Protein AF-A0A3D0DX49-F1 (afdb_monomer_lite)

Structure (mmCIF, N/CA/C/O backbone):
data_AF-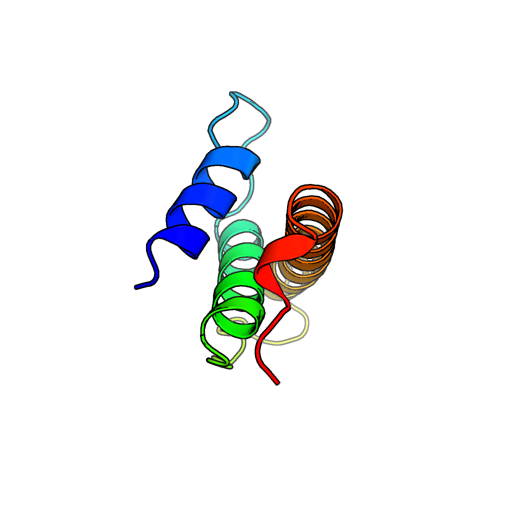A0A3D0DX49-F1
#
_entry.id   AF-A0A3D0DX49-F1
#
loop_
_atom_site.group_PDB
_atom_site.id
_atom_site.type_symbol
_atom_site.label_atom_id
_atom_site.label_alt_id
_atom_site.label_comp_id
_atom_site.label_asym_id
_atom_site.label_entity_id
_atom_site.label_seq_id
_atom_site.pdbx_PDB_ins_code
_atom_site.Cartn_x
_atom_site.Cartn_y
_atom_site.Cartn_z
_atom_site.occupancy
_atom_site.B_iso_or_equiv
_atom_site.auth_seq_id
_atom_site.auth_comp_id
_atom_site.auth_asym_id
_atom_site.auth_atom_id
_atom_site.pdbx_PDB_model_num
ATOM 1 N N . MET A 1 1 ? 6.633 -13.612 0.215 1.00 62.88 1 MET A N 1
ATOM 2 C CA . MET A 1 1 ? 6.941 -12.203 0.527 1.00 62.88 1 MET A CA 1
ATOM 3 C C . MET A 1 1 ? 7.823 -11.711 -0.603 1.00 62.88 1 MET A C 1
ATOM 5 O O . MET A 1 1 ? 8.848 -12.342 -0.836 1.00 62.88 1 MET A O 1
ATOM 9 N N . SER A 1 2 ? 7.362 -10.736 -1.385 1.00 81.75 2 SER A N 1
ATOM 10 C CA . SER A 1 2 ? 8.064 -10.287 -2.593 1.00 81.75 2 SER A CA 1
ATOM 11 C C . SER A 1 2 ? 9.166 -9.285 -2.253 1.00 81.75 2 SER A C 1
ATOM 13 O O . SER A 1 2 ? 8.919 -8.307 -1.547 1.00 81.75 2 SER A O 1
ATOM 15 N N . ILE A 1 3 ? 10.374 -9.524 -2.775 1.00 90.38 3 ILE A N 1
ATOM 16 C CA . ILE A 1 3 ? 11.554 -8.669 -2.559 1.00 90.38 3 ILE A CA 1
ATOM 17 C C . ILE A 1 3 ? 11.278 -7.241 -3.047 1.00 90.38 3 ILE A C 1
ATOM 19 O O . ILE A 1 3 ? 11.604 -6.280 -2.358 1.00 90.38 3 ILE A O 1
ATOM 23 N N . LEU A 1 4 ? 10.596 -7.099 -4.188 1.00 91.00 4 LEU A N 1
ATOM 24 C CA . LEU A 1 4 ? 10.254 -5.792 -4.746 1.00 91.00 4 LEU A CA 1
ATOM 25 C C . LEU A 1 4 ? 9.300 -5.008 -3.833 1.00 91.00 4 LEU A C 1
ATOM 27 O O . LEU A 1 4 ? 9.454 -3.801 -3.664 1.00 91.00 4 LEU A O 1
ATOM 31 N N . VAL A 1 5 ? 8.326 -5.680 -3.212 1.00 90.94 5 VAL A N 1
ATOM 32 C CA . VAL A 1 5 ? 7.411 -5.022 -2.266 1.00 90.94 5 VAL A CA 1
ATOM 33 C C . VAL A 1 5 ? 8.182 -4.486 -1.063 1.00 90.94 5 VAL A C 1
ATOM 35 O O . VAL A 1 5 ? 7.951 -3.352 -0.646 1.00 90.94 5 VAL A O 1
ATOM 38 N N . ASP A 1 6 ? 9.128 -5.262 -0.533 1.00 91.31 6 ASP A N 1
ATOM 39 C CA . ASP A 1 6 ? 9.960 -4.838 0.594 1.00 91.31 6 ASP A CA 1
ATOM 40 C C . ASP A 1 6 ? 10.865 -3.647 0.223 1.00 91.31 6 ASP A C 1
ATOM 42 O O . ASP A 1 6 ? 11.014 -2.714 1.014 1.00 91.31 6 ASP A O 1
ATOM 46 N N . GLU A 1 7 ? 11.410 -3.621 -0.996 1.00 91.88 7 GLU A N 1
ATOM 47 C CA . GLU A 1 7 ? 12.200 -2.494 -1.507 1.00 91.88 7 GLU A CA 1
ATOM 48 C C . GLU A 1 7 ? 11.374 -1.216 -1.671 1.00 91.88 7 GLU A C 1
ATOM 50 O O . GLU A 1 7 ? 11.819 -0.142 -1.257 1.00 91.88 7 GLU A O 1
ATOM 55 N N . LEU A 1 8 ? 10.162 -1.318 -2.223 1.00 91.38 8 LEU A N 1
ATOM 56 C CA . LEU A 1 8 ? 9.251 -0.181 -2.374 1.00 91.38 8 LEU A CA 1
ATOM 57 C C . LEU A 1 8 ? 8.792 0.356 -1.013 1.00 91.38 8 LEU A C 1
ATOM 59 O O . LEU A 1 8 ? 8.777 1.570 -0.802 1.00 91.38 8 LEU A O 1
ATOM 63 N N . MET A 1 9 ? 8.488 -0.534 -0.063 1.00 91.38 9 MET A N 1
ATOM 64 C CA . MET A 1 9 ? 8.153 -0.161 1.314 1.00 91.38 9 MET A CA 1
ATOM 65 C C . MET A 1 9 ? 9.323 0.541 2.009 1.00 91.38 9 MET A C 1
ATOM 67 O O . MET A 1 9 ? 9.124 1.582 2.638 1.00 91.38 9 MET A O 1
ATOM 71 N N . ARG A 1 10 ? 10.550 0.024 1.867 1.00 89.88 10 ARG A N 1
ATOM 72 C CA . ARG A 1 10 ? 11.748 0.680 2.406 1.00 89.88 10 ARG A CA 1
ATOM 73 C C . ARG A 1 10 ? 11.946 2.047 1.754 1.00 89.88 10 ARG A C 1
ATOM 75 O O . ARG A 1 10 ? 12.059 3.042 2.454 1.00 89.88 10 ARG A O 1
ATOM 82 N N . GLY A 1 11 ? 11.886 2.145 0.428 1.00 87.56 11 GLY A N 1
ATOM 83 C CA . GLY A 1 11 ? 12.015 3.425 -0.277 1.00 87.56 11 GLY A CA 1
ATOM 84 C C . GLY A 1 11 ? 11.010 4.492 0.183 1.00 87.56 11 GLY A C 1
ATOM 85 O O . GLY A 1 11 ? 11.366 5.669 0.268 1.00 87.56 11 GLY A O 1
ATOM 86 N N . ALA A 1 12 ? 9.785 4.082 0.523 1.00 85.69 12 ALA A N 1
ATOM 87 C CA . ALA A 1 12 ? 8.727 4.974 0.991 1.00 85.69 12 ALA A CA 1
ATOM 88 C C . ALA A 1 12 ? 8.875 5.404 2.464 1.00 85.69 12 ALA A C 1
ATOM 90 O O . ALA A 1 12 ? 8.563 6.550 2.794 1.00 85.69 12 ALA A O 1
ATOM 91 N N . PHE A 1 13 ? 9.354 4.516 3.347 1.00 83.44 13 PHE A N 1
ATOM 92 C CA . PHE A 1 13 ? 9.298 4.721 4.806 1.00 83.44 13 PHE A CA 1
ATOM 93 C C . PHE A 1 13 ? 10.651 4.768 5.529 1.00 83.44 13 PHE A C 1
ATOM 95 O O . PHE A 1 13 ? 10.684 5.095 6.709 1.00 83.44 13 PHE A O 1
ATOM 102 N N . ASP A 1 14 ? 11.772 4.528 4.851 1.00 77.19 14 ASP A N 1
ATOM 103 C CA . ASP A 1 14 ? 13.125 4.521 5.445 1.00 77.19 14 ASP A CA 1
ATOM 104 C C . ASP A 1 14 ? 13.698 5.934 5.688 1.00 77.19 14 ASP A C 1
ATOM 106 O O . ASP A 1 14 ? 14.845 6.111 6.091 1.00 77.19 14 ASP A O 1
ATOM 110 N N . ARG A 1 15 ? 12.902 6.989 5.456 1.00 69.12 15 ARG A N 1
ATOM 111 C CA . ARG A 1 15 ? 13.280 8.368 5.798 1.00 69.12 15 ARG A CA 1
ATOM 112 C C . ARG A 1 15 ? 12.717 8.740 7.170 1.00 69.12 15 ARG A C 1
ATOM 114 O O . ARG A 1 15 ? 11.530 8.515 7.396 1.00 69.12 15 ARG A O 1
ATOM 121 N N . PRO A 1 16 ? 13.495 9.404 8.047 1.00 57.91 16 PRO A N 1
ATOM 122 C CA . PRO A 1 16 ? 13.003 9.886 9.332 1.00 57.91 16 PRO A CA 1
ATOM 123 C C . PRO A 1 16 ? 11.989 11.015 9.103 1.00 57.91 16 PRO A C 1
ATOM 125 O O . PRO A 1 16 ? 12.325 12.196 9.021 1.00 57.91 16 PRO A O 1
ATOM 128 N N . ARG A 1 17 ? 10.722 10.646 8.940 1.00 59.81 17 ARG A N 1
ATOM 129 C CA . ARG A 1 17 ? 9.560 11.534 8.970 1.00 59.81 17 ARG A CA 1
ATOM 130 C C . ARG A 1 17 ? 8.510 10.953 9.909 1.00 59.81 17 ARG A C 1
ATOM 132 O O . ARG A 1 17 ? 8.603 9.798 10.309 1.00 59.81 17 ARG A O 1
ATOM 139 N N . THR A 1 18 ? 7.558 11.814 10.271 1.00 57.03 18 THR A N 1
ATOM 140 C CA . THR A 1 18 ? 6.408 11.593 11.157 1.00 57.03 18 THR A CA 1
ATOM 141 C C . THR A 1 18 ? 5.970 10.127 11.214 1.00 57.03 18 THR A C 1
ATOM 143 O O . THR A 1 18 ? 5.708 9.564 10.146 1.00 57.03 18 THR A O 1
ATOM 146 N N . PRO A 1 19 ? 5.845 9.525 12.416 1.00 63.38 19 PRO A N 1
ATOM 147 C CA . PRO A 1 19 ? 5.406 8.142 12.562 1.00 63.38 19 PRO A CA 1
ATOM 148 C C . PRO A 1 19 ? 4.124 7.911 11.759 1.00 63.38 19 PRO A C 1
ATOM 150 O O . PRO A 1 19 ? 3.092 8.531 12.025 1.00 63.38 19 PRO A O 1
ATOM 153 N N . ARG A 1 20 ? 4.193 7.061 10.732 1.00 76.06 20 ARG A N 1
ATOM 154 C CA . ARG A 1 20 ? 2.998 6.592 10.028 1.00 76.06 20 ARG A CA 1
ATOM 155 C C . ARG A 1 20 ? 2.395 5.467 10.857 1.00 76.06 20 ARG A C 1
ATOM 157 O O . ARG A 1 20 ? 3.125 4.650 11.408 1.00 76.06 20 ARG A O 1
ATOM 164 N N . SER A 1 21 ? 1.071 5.444 10.974 1.00 88.56 21 SER A N 1
ATOM 165 C CA . SER A 1 21 ? 0.394 4.374 11.703 1.00 88.56 21 SER A CA 1
ATOM 166 C C . SER A 1 21 ? 0.607 3.029 11.007 1.00 88.56 21 SER A C 1
ATOM 168 O O . SER A 1 21 ? 0.681 2.951 9.777 1.00 88.56 21 SER A O 1
ATOM 170 N N . ASP A 1 22 ? 0.631 1.952 11.787 1.00 89.88 22 ASP A N 1
ATOM 171 C CA . ASP A 1 22 ? 0.726 0.588 11.259 1.00 89.88 22 ASP A CA 1
ATOM 172 C C . ASP A 1 22 ? -0.381 0.282 10.246 1.00 89.88 22 ASP A C 1
ATOM 174 O O . ASP A 1 22 ? -0.147 -0.382 9.238 1.00 89.88 22 ASP A O 1
ATOM 178 N N . ALA A 1 23 ? -1.591 0.800 10.473 1.00 93.12 23 ALA A N 1
ATOM 179 C CA . ALA A 1 23 ? -2.716 0.618 9.563 1.00 93.12 23 ALA A CA 1
ATOM 180 C C . ALA A 1 23 ? -2.458 1.224 8.176 1.00 93.12 23 ALA A C 1
ATOM 182 O O . ALA A 1 23 ? -2.737 0.575 7.166 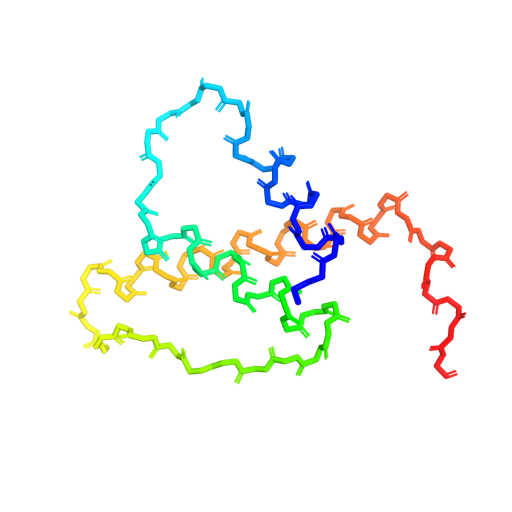1.00 93.12 23 ALA A O 1
ATOM 183 N N . TYR A 1 24 ? -1.852 2.411 8.129 1.00 93.44 24 TYR A N 1
ATOM 184 C CA . TYR A 1 24 ? -1.461 3.060 6.883 1.00 93.44 24 TYR A CA 1
ATOM 185 C C . TYR A 1 24 ? -0.387 2.255 6.144 1.00 93.44 24 TYR A C 1
ATOM 187 O O . TYR A 1 24 ? -0.570 1.909 4.978 1.00 93.44 24 TYR A O 1
ATOM 195 N N . MET A 1 25 ? 0.688 1.855 6.832 1.00 91.94 25 MET A N 1
ATOM 196 C CA . MET A 1 25 ? 1.754 1.046 6.220 1.00 91.94 25 MET A CA 1
ATOM 197 C C . MET A 1 25 ? 1.237 -0.307 5.708 1.00 91.94 25 MET A C 1
ATOM 199 O O . MET A 1 25 ? 1.643 -0.768 4.640 1.00 91.94 25 MET A O 1
ATOM 203 N N . ARG A 1 26 ? 0.288 -0.929 6.420 1.00 93.06 26 ARG A N 1
ATOM 204 C CA . ARG A 1 26 ? -0.387 -2.155 5.965 1.00 93.06 26 ARG A CA 1
ATOM 205 C C . ARG A 1 26 ? -1.210 -1.930 4.700 1.00 93.06 26 ARG A C 1
ATOM 207 O O . ARG A 1 26 ? -1.227 -2.815 3.853 1.00 93.06 26 ARG A O 1
ATOM 214 N N . GLY A 1 27 ? -1.862 -0.776 4.556 1.00 93.81 27 GLY A N 1
ATOM 215 C CA . GLY A 1 27 ? -2.589 -0.397 3.340 1.00 93.81 27 GLY A CA 1
ATOM 216 C C . GLY A 1 27 ? -1.677 -0.257 2.126 1.00 93.81 27 GLY A C 1
ATOM 217 O O . GLY A 1 27 ? -1.984 -0.782 1.055 1.00 93.81 27 GLY A O 1
ATOM 218 N N . VAL A 1 28 ? -0.521 0.380 2.320 1.00 94.88 28 VAL A N 1
ATOM 219 C CA . VAL A 1 28 ? 0.502 0.554 1.278 1.00 94.88 28 VAL A CA 1
ATOM 220 C C . VAL A 1 28 ? 1.008 -0.809 0.823 1.00 94.88 28 VAL A C 1
ATOM 222 O O . VAL A 1 28 ? 0.923 -1.143 -0.359 1.00 94.88 28 VAL A O 1
ATOM 225 N N . ARG A 1 29 ? 1.450 -1.637 1.780 1.00 93.75 29 A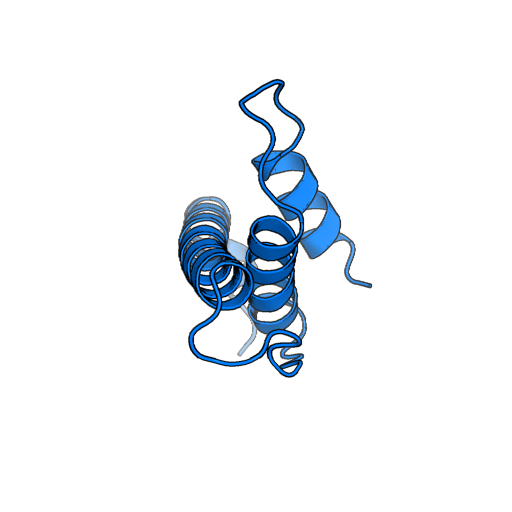RG A N 1
ATOM 226 C CA . ARG A 1 29 ? 1.952 -2.985 1.503 1.00 93.75 29 ARG A CA 1
ATOM 227 C C . ARG A 1 29 ? 0.912 -3.844 0.793 1.00 93.75 29 ARG A C 1
ATOM 229 O O . ARG A 1 29 ? 1.236 -4.474 -0.205 1.00 93.75 29 ARG A O 1
ATOM 236 N N . TRP A 1 30 ? -0.332 -3.823 1.272 1.00 94.38 30 TRP A N 1
ATOM 237 C CA . TRP A 1 30 ? -1.438 -4.569 0.677 1.00 94.38 30 TRP A CA 1
ATOM 238 C C . TRP A 1 30 ? -1.594 -4.271 -0.813 1.00 94.38 30 TRP A C 1
ATOM 240 O O . TRP A 1 30 ? -1.783 -5.184 -1.615 1.00 94.38 30 TRP A O 1
ATOM 250 N N . LEU A 1 31 ? -1.514 -2.993 -1.195 1.00 94.56 31 LEU A N 1
ATOM 251 C CA . LEU A 1 31 ? -1.662 -2.624 -2.594 1.00 94.56 31 LEU A CA 1
ATOM 252 C C . LEU A 1 31 ? -0.441 -3.037 -3.419 1.00 94.56 31 LEU A C 1
ATOM 254 O O . LEU A 1 31 ? -0.608 -3.484 -4.550 1.00 94.56 31 LEU A O 1
ATOM 258 N N . LEU A 1 32 ? 0.764 -2.900 -2.871 1.00 93.00 32 LEU A N 1
ATOM 259 C CA . LEU A 1 32 ? 1.984 -3.320 -3.555 1.00 93.00 32 LEU A CA 1
ATOM 260 C C . LEU A 1 32 ? 2.010 -4.839 -3.773 1.00 93.00 32 LEU A C 1
ATOM 262 O O . LEU A 1 32 ? 2.262 -5.267 -4.894 1.00 93.00 32 LEU A O 1
ATOM 266 N N . ASP A 1 33 ? 1.641 -5.641 -2.769 1.00 92.06 33 ASP A N 1
ATOM 267 C CA . ASP A 1 33 ? 1.470 -7.095 -2.912 1.00 92.06 33 ASP A CA 1
ATOM 268 C C . ASP A 1 33 ? 0.426 -7.425 -4.005 1.00 92.06 33 ASP A C 1
ATOM 270 O O . ASP A 1 33 ? 0.637 -8.317 -4.826 1.00 92.06 33 ASP A O 1
ATOM 274 N N . PHE A 1 34 ? -0.672 -6.661 -4.092 1.00 91.31 34 PHE A N 1
ATOM 275 C CA . PHE A 1 34 ? -1.668 -6.822 -5.160 1.00 91.31 34 PHE A CA 1
ATOM 276 C C . PHE A 1 34 ? -1.134 -6.468 -6.550 1.00 91.31 34 PHE A C 1
ATOM 278 O O . PHE A 1 34 ? -1.455 -7.149 -7.521 1.00 91.31 34 PHE A O 1
ATOM 285 N N . ARG A 1 35 ? -0.336 -5.406 -6.671 1.00 90.94 35 ARG A N 1
ATOM 286 C CA . ARG A 1 35 ? 0.215 -4.960 -7.957 1.00 90.94 35 ARG A CA 1
ATOM 287 C C . ARG A 1 35 ? 1.343 -5.856 -8.459 1.00 90.94 35 ARG A C 1
ATOM 289 O O . ARG A 1 35 ? 1.421 -6.069 -9.663 1.00 90.94 35 ARG A O 1
ATOM 296 N N . VAL A 1 36 ? 2.189 -6.345 -7.555 1.00 90.06 36 VAL A N 1
ATOM 297 C CA . VAL A 1 36 ? 3.376 -7.143 -7.888 1.00 90.06 36 VAL A CA 1
ATOM 298 C C . VAL A 1 36 ? 3.030 -8.623 -8.032 1.00 90.06 36 VAL A C 1
ATOM 300 O O . VAL A 1 36 ? 3.390 -9.230 -9.034 1.00 90.06 36 VAL A O 1
ATOM 303 N N . ASP A 1 37 ? 2.294 -9.191 -7.073 1.00 87.06 37 ASP A N 1
ATOM 304 C CA . ASP A 1 37 ? 2.054 -10.639 -7.003 1.00 87.06 37 ASP A CA 1
ATOM 305 C C . ASP A 1 37 ? 0.612 -11.028 -7.391 1.00 87.06 37 ASP A C 1
ATOM 307 O O . ASP A 1 37 ? 0.259 -12.208 -7.386 1.00 87.06 37 ASP A O 1
ATOM 311 N N . GLY A 1 38 ? -0.271 -10.058 -7.667 1.00 86.69 38 GLY A N 1
ATOM 312 C CA . GLY A 1 38 ? -1.704 -10.308 -7.890 1.00 86.69 38 GLY A CA 1
ATOM 313 C C . GLY A 1 38 ? -2.463 -10.742 -6.629 1.00 86.69 38 GLY A C 1
ATOM 314 O O . GLY A 1 38 ? -3.660 -11.040 -6.686 1.00 86.69 38 GLY A O 1
ATOM 315 N N . HIS A 1 39 ? -1.797 -10.776 -5.472 1.00 83.19 39 HIS A N 1
ATOM 316 C CA . HIS A 1 39 ? -2.395 -11.213 -4.220 1.00 83.19 39 HIS A CA 1
ATOM 317 C C . HIS A 1 39 ? -3.332 -10.132 -3.680 1.00 83.19 39 HIS A C 1
ATOM 319 O O . HIS A 1 39 ? -2.929 -8.999 -3.444 1.00 83.19 39 HIS A O 1
ATOM 325 N N . ARG A 1 40 ? -4.598 -10.482 -3.443 1.00 80.81 40 ARG A N 1
ATOM 326 C CA . ARG A 1 40 ? -5.609 -9.547 -2.937 1.00 80.81 40 ARG A CA 1
ATOM 327 C C . ARG A 1 40 ? -6.076 -9.936 -1.529 1.00 80.81 40 ARG A C 1
ATOM 329 O O . ARG A 1 40 ? -7.139 -10.547 -1.405 1.00 80.81 40 ARG A O 1
ATOM 336 N N . PRO 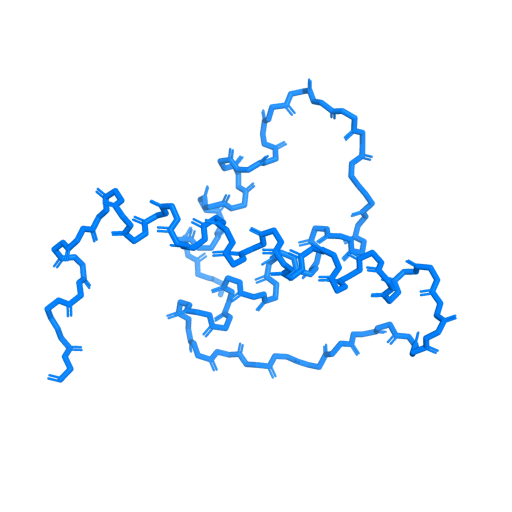A 1 41 ? -5.320 -9.600 -0.465 1.00 76.00 41 PRO A N 1
ATOM 337 C CA . PRO A 1 41 ? -5.753 -9.886 0.898 1.00 76.00 41 PRO A CA 1
ATOM 338 C C . PRO A 1 41 ? -7.074 -9.171 1.234 1.00 76.00 41 PRO A C 1
ATOM 340 O O . PRO A 1 41 ? -7.488 -8.234 0.552 1.00 76.00 41 PRO A O 1
ATOM 343 N N . LEU A 1 42 ? -7.736 -9.536 2.326 1.00 86.12 42 LEU A N 1
ATOM 344 C CA . LEU A 1 42 ? -8.856 -8.738 2.838 1.00 86.12 42 LEU A CA 1
ATOM 345 C C . LEU A 1 42 ? -8.343 -7.560 3.677 1.00 86.12 42 LEU A C 1
ATOM 347 O O . LEU A 1 42 ? -7.276 -7.645 4.288 1.00 86.12 42 LEU A O 1
ATOM 351 N N . CYS A 1 43 ? -9.108 -6.462 3.717 1.00 84.00 43 CYS A N 1
ATOM 352 C CA . CYS A 1 43 ? -8.860 -5.400 4.690 1.00 84.00 43 CYS A CA 1
ATOM 353 C C . CYS A 1 43 ? -9.069 -5.982 6.101 1.00 84.00 43 CYS A C 1
ATOM 355 O O . CYS A 1 43 ? -10.152 -6.496 6.380 1.00 84.00 43 CYS A O 1
ATOM 357 N N . PRO A 1 44 ? -8.062 -5.922 6.985 1.00 86.38 44 PRO A N 1
ATOM 358 C CA . PRO A 1 44 ? -8.129 -6.524 8.314 1.00 86.38 44 PRO A CA 1
ATOM 359 C C . PRO A 1 44 ? -8.849 -5.631 9.336 1.00 86.38 44 PRO A C 1
ATOM 361 O O . PRO A 1 44 ? -9.058 -6.050 10.471 1.00 86.38 44 PRO A O 1
ATOM 364 N N . PHE A 1 45 ? -9.179 -4.394 8.961 1.00 90.88 45 PHE A N 1
ATOM 365 C CA . PHE A 1 45 ? -9.794 -3.403 9.835 1.00 90.88 45 PHE A CA 1
ATOM 366 C C . PHE A 1 45 ? -11.301 -3.338 9.602 1.00 90.88 45 PHE A C 1
ATOM 368 O O . PHE A 1 45 ? -11.781 -3.464 8.473 1.00 90.88 45 PHE A O 1
ATOM 375 N N . LYS A 1 46 ? -12.056 -3.133 10.684 1.00 92.00 46 LYS A N 1
ATOM 376 C CA . LYS A 1 46 ? -13.510 -2.995 10.612 1.00 92.00 46 LYS A CA 1
ATOM 377 C C . LYS A 1 46 ? -13.863 -1.701 9.857 1.00 92.00 46 LYS A C 1
ATOM 379 O O . LYS A 1 46 ? -13.322 -0.655 10.199 1.00 92.00 46 LYS A O 1
ATOM 384 N N . PRO A 1 47 ? -14.784 -1.729 8.878 1.00 90.69 47 PRO A N 1
ATOM 385 C CA . PRO A 1 47 ? -15.228 -0.512 8.202 1.00 90.69 47 PRO A CA 1
ATOM 386 C C . PRO A 1 47 ? -15.761 0.541 9.183 1.00 90.69 47 PRO A C 1
ATOM 388 O O . PRO A 1 47 ? -16.477 0.202 10.128 1.00 90.69 47 PRO A O 1
ATOM 391 N N . GLY A 1 48 ? -15.427 1.810 8.935 1.00 91.19 48 GLY A N 1
ATOM 392 C CA . GLY A 1 48 ? -15.845 2.944 9.764 1.00 91.19 48 GLY A CA 1
ATOM 393 C C . GLY A 1 48 ? -14.990 3.184 11.013 1.00 91.19 48 GLY A C 1
ATOM 394 O O . GLY A 1 48 ? -15.419 3.933 11.887 1.00 91.19 48 GLY A O 1
ATOM 395 N N . THR A 1 49 ? -13.817 2.551 11.131 1.00 94.38 49 THR A N 1
ATOM 396 C CA . THR A 1 49 ? -12.827 2.890 12.167 1.00 94.38 49 THR A CA 1
ATOM 397 C C . THR A 1 49 ? -11.683 3.724 11.596 1.00 94.38 49 THR A C 1
ATOM 399 O O . THR A 1 49 ? -11.380 3.651 10.405 1.00 94.38 49 THR A O 1
ATOM 402 N N . ALA A 1 50 ? -10.996 4.468 12.467 1.00 93.25 50 ALA A N 1
ATOM 403 C CA . ALA A 1 50 ? -9.849 5.287 12.079 1.00 93.25 50 ALA A CA 1
ATOM 404 C C . ALA A 1 50 ? -8.716 4.455 11.448 1.00 93.25 50 ALA A C 1
ATOM 406 O O . ALA A 1 50 ? -8.014 4.926 10.555 1.00 93.25 50 ALA A O 1
ATOM 407 N N . GLU A 1 51 ? -8.536 3.202 11.871 1.00 94.12 51 GLU A N 1
ATOM 408 C CA . GLU A 1 51 ? -7.566 2.288 11.268 1.00 94.12 51 GLU A CA 1
ATOM 409 C C . GLU A 1 51 ? -7.976 1.863 9.858 1.00 94.12 51 GLU A C 1
ATOM 411 O O . GLU A 1 51 ? -7.114 1.737 8.991 1.00 94.12 51 GLU A O 1
ATOM 416 N N . ALA A 1 52 ? -9.273 1.663 9.602 1.00 92.94 52 ALA A N 1
ATOM 417 C CA . ALA A 1 52 ? -9.751 1.383 8.254 1.00 92.94 52 ALA A CA 1
ATOM 418 C C . ALA A 1 52 ? -9.520 2.586 7.333 1.00 92.94 52 ALA A C 1
ATOM 420 O O . ALA A 1 52 ? -8.991 2.407 6.237 1.00 92.94 52 ALA A O 1
ATOM 421 N N . ASP A 1 53 ? -9.817 3.800 7.796 1.00 93.69 53 ASP A N 1
ATOM 422 C CA . ASP A 1 53 ? -9.558 5.026 7.033 1.00 93.69 53 ASP A CA 1
ATOM 423 C C . ASP A 1 53 ? -8.059 5.197 6.743 1.00 93.69 53 ASP A C 1
ATOM 425 O O . ASP A 1 53 ? -7.664 5.443 5.602 1.00 93.69 53 ASP A O 1
ATOM 429 N N . ALA A 1 54 ? -7.203 4.965 7.745 1.00 94.50 54 ALA A N 1
ATOM 430 C CA . ALA A 1 54 ? -5.753 4.975 7.570 1.00 94.50 54 ALA A CA 1
ATOM 431 C C . ALA A 1 54 ? -5.281 3.905 6.573 1.00 94.50 54 ALA A C 1
ATOM 433 O O . ALA A 1 54 ? -4.404 4.176 5.754 1.00 94.50 54 ALA A O 1
ATOM 434 N N . PHE A 1 55 ? -5.866 2.706 6.600 1.00 94.56 55 PHE A N 1
ATOM 435 C CA . PHE A 1 55 ? -5.558 1.639 5.650 1.00 94.56 55 PHE A CA 1
ATOM 436 C C . PHE A 1 55 ? -5.946 2.007 4.215 1.00 94.56 55 PHE A C 1
ATOM 438 O O . PHE A 1 55 ? -5.165 1.765 3.295 1.00 94.56 55 PHE A O 1
ATOM 445 N N . PHE A 1 56 ? -7.118 2.608 3.997 1.00 93.12 56 PHE A N 1
ATOM 446 C CA . PHE A 1 56 ? -7.515 3.065 2.663 1.00 93.12 56 PHE A CA 1
ATOM 447 C C . PHE A 1 56 ? -6.630 4.216 2.171 1.00 93.12 56 PHE A C 1
ATOM 449 O O . PHE A 1 56 ? -6.147 4.143 1.045 1.00 93.12 56 PHE A O 1
ATOM 456 N N . ALA A 1 57 ? -6.296 5.181 3.032 1.00 94.12 57 ALA A N 1
ATOM 457 C CA . ALA A 1 57 ? -5.323 6.223 2.700 1.00 94.12 57 ALA A CA 1
ATOM 458 C C . ALA A 1 57 ? -3.941 5.636 2.345 1.00 94.12 57 ALA A C 1
ATOM 460 O O . ALA A 1 57 ? -3.275 6.100 1.423 1.00 94.12 57 ALA A O 1
ATOM 461 N N . GLY A 1 58 ? -3.519 4.573 3.037 1.00 94.31 58 GLY A N 1
ATOM 462 C CA . GLY A 1 58 ? -2.295 3.846 2.709 1.00 94.31 58 GLY A CA 1
ATOM 463 C C . GLY A 1 58 ? -2.360 3.142 1.351 1.00 94.31 58 GLY A C 1
ATOM 464 O O . GLY A 1 58 ? -1.376 3.118 0.615 1.00 94.31 58 GLY A O 1
ATOM 465 N N . ARG A 1 59 ? -3.521 2.592 0.977 1.00 95.00 59 ARG A N 1
ATOM 466 C CA . ARG A 1 59 ? -3.716 2.017 -0.362 1.00 95.00 59 ARG A CA 1
ATOM 467 C C . ARG A 1 59 ? -3.586 3.077 -1.447 1.00 95.00 59 ARG A C 1
ATOM 469 O O . ARG A 1 59 ? -3.010 2.779 -2.485 1.00 95.00 59 ARG A O 1
ATOM 476 N N . ASP A 1 60 ? -4.090 4.283 -1.227 1.00 95.25 60 ASP A N 1
ATOM 477 C CA . ASP A 1 60 ? -3.956 5.359 -2.211 1.00 95.25 60 ASP A CA 1
ATOM 478 C C . ASP A 1 60 ? -2.480 5.732 -2.420 1.00 95.25 60 ASP A C 1
ATOM 480 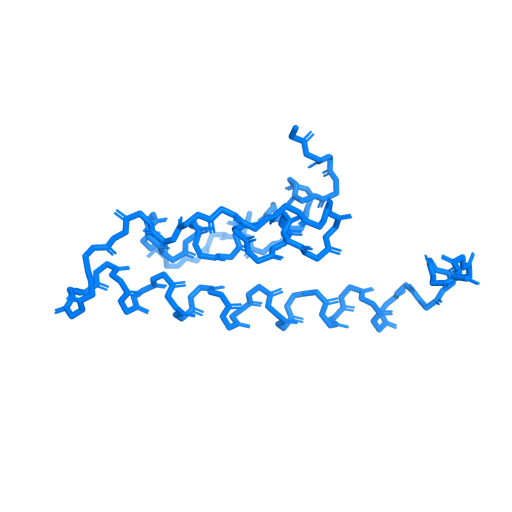O O . ASP A 1 60 ? -2.003 5.717 -3.557 1.00 95.25 60 ASP A O 1
ATOM 484 N N . GLU A 1 61 ? -1.717 5.895 -1.334 1.00 94.06 61 GLU A N 1
ATOM 485 C CA . GLU A 1 61 ? -0.262 6.114 -1.389 1.00 94.06 61 GLU A CA 1
ATOM 486 C C . GLU A 1 61 ? 0.472 4.975 -2.115 1.00 94.06 61 GLU A C 1
ATOM 488 O O . GLU A 1 61 ? 1.315 5.212 -2.979 1.00 94.06 61 GLU A O 1
ATOM 493 N N . GLY A 1 62 ? 0.136 3.714 -1.823 1.00 94.06 62 GLY A N 1
ATOM 494 C CA . GLY A 1 62 ? 0.733 2.570 -2.517 1.00 94.06 62 GLY A CA 1
ATOM 495 C C . GLY A 1 62 ? 0.526 2.622 -4.035 1.00 94.06 62 GLY A C 1
ATOM 496 O O . GLY A 1 62 ? 1.355 2.122 -4.795 1.00 94.06 62 GLY A O 1
ATOM 497 N N . ASN A 1 63 ? -0.563 3.245 -4.497 1.00 94.25 63 ASN A N 1
ATOM 498 C CA . ASN A 1 63 ? -0.884 3.374 -5.915 1.00 94.25 63 ASN A CA 1
ATOM 499 C C . ASN A 1 63 ? -0.002 4.444 -6.545 1.00 94.25 63 ASN A C 1
ATOM 501 O O . ASN A 1 63 ? 0.473 4.261 -7.664 1.00 94.25 63 ASN A O 1
ATOM 505 N N . GLU A 1 64 ? 0.247 5.535 -5.826 1.00 94.31 64 GLU A N 1
ATOM 506 C CA . GLU A 1 64 ? 1.198 6.566 -6.230 1.00 94.31 64 GLU A CA 1
ATOM 507 C C . GLU A 1 64 ? 2.622 6.009 -6.306 1.00 94.31 64 GLU A C 1
ATOM 509 O O . GLU A 1 64 ? 3.277 6.175 -7.337 1.00 94.31 64 GLU A O 1
ATOM 514 N N . ILE A 1 65 ? 3.060 5.253 -5.291 1.00 93.06 65 ILE A N 1
ATOM 515 C CA . ILE A 1 65 ? 4.363 4.568 -5.276 1.00 93.06 65 ILE A CA 1
ATOM 516 C C . ILE A 1 65 ? 4.487 3.622 -6.473 1.00 93.06 65 ILE A C 1
ATOM 518 O O . ILE A 1 65 ? 5.481 3.668 -7.199 1.00 93.06 65 ILE A O 1
ATOM 522 N N . TRP A 1 66 ? 3.468 2.796 -6.726 1.00 93.81 66 TRP A N 1
ATOM 523 C CA . TRP A 1 66 ? 3.469 1.882 -7.866 1.00 93.81 66 TRP A CA 1
ATOM 524 C C . TRP A 1 66 ? 3.556 2.623 -9.204 1.00 93.81 66 TRP A C 1
ATOM 526 O O . TRP A 1 66 ? 4.342 2.255 -10.074 1.00 93.81 66 TRP A O 1
ATOM 536 N N . ARG A 1 67 ? 2.780 3.698 -9.375 1.00 93.12 67 ARG A N 1
ATOM 537 C CA . ARG A 1 67 ? 2.812 4.518 -10.595 1.00 93.12 67 ARG A CA 1
ATOM 538 C C . ARG A 1 67 ? 4.168 5.185 -10.793 1.00 93.12 67 ARG A C 1
ATOM 540 O O . ARG A 1 67 ? 4.659 5.200 -11.918 1.00 93.12 67 ARG A O 1
ATOM 547 N N . ALA A 1 68 ? 4.776 5.702 -9.728 1.00 92.06 68 ALA A N 1
ATOM 548 C CA . ALA A 1 68 ? 6.113 6.282 -9.776 1.00 92.06 68 ALA A CA 1
ATOM 549 C C . ALA A 1 68 ? 7.164 5.227 -10.156 1.00 92.06 68 ALA A C 1
ATOM 551 O O . ALA A 1 68 ? 7.996 5.479 -11.025 1.00 92.06 68 ALA A O 1
ATOM 552 N N . TYR A 1 69 ? 7.079 4.026 -9.575 1.00 92.62 69 TYR A N 1
ATOM 553 C CA . TYR A 1 69 ? 7.944 2.903 -9.931 1.00 92.62 69 TYR A CA 1
ATOM 554 C C . TYR A 1 69 ? 7.797 2.518 -11.410 1.00 92.62 69 TYR A C 1
ATOM 556 O O . TYR A 1 69 ? 8.800 2.404 -12.108 1.00 92.62 69 TYR A O 1
ATOM 564 N N . MET A 1 70 ? 6.569 2.399 -11.918 1.00 91.31 70 MET A N 1
ATOM 565 C CA . MET A 1 70 ? 6.298 2.101 -13.332 1.00 91.31 70 MET A CA 1
ATOM 566 C C . MET A 1 70 ? 6.793 3.197 -14.278 1.00 91.31 70 MET A C 1
ATOM 568 O O . MET A 1 70 ? 7.385 2.892 -15.309 1.00 91.31 70 MET A O 1
ATOM 572 N N . ALA A 1 71 ? 6.609 4.468 -13.919 1.00 91.00 71 ALA A N 1
ATOM 573 C CA . ALA A 1 71 ? 7.115 5.588 -14.708 1.00 91.00 71 ALA A CA 1
ATOM 574 C C . ALA A 1 71 ? 8.653 5.604 -14.770 1.00 91.00 71 ALA A C 1
ATOM 576 O O . ALA A 1 71 ? 9.222 5.928 -15.809 1.00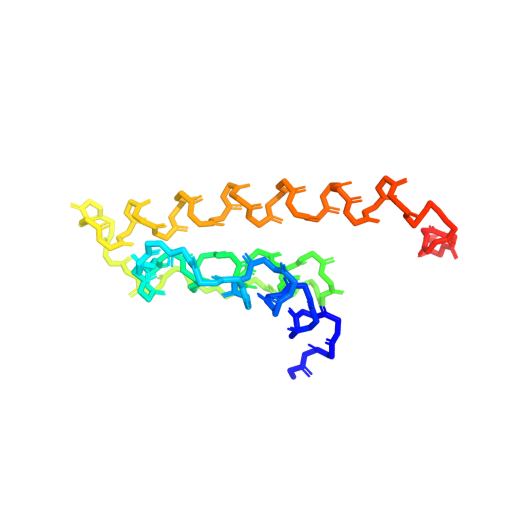 91.00 71 ALA A O 1
ATOM 577 N N . ALA A 1 72 ? 9.321 5.224 -13.678 1.00 90.12 72 ALA A N 1
ATOM 578 C CA . ALA A 1 72 ? 10.774 5.105 -13.624 1.00 90.12 72 ALA A CA 1
ATOM 579 C C . ALA A 1 72 ? 11.310 3.824 -14.294 1.00 90.12 72 ALA A C 1
ATOM 581 O O . ALA A 1 72 ? 12.479 3.788 -14.672 1.00 90.12 72 ALA A O 1
ATOM 582 N N . ASN A 1 73 ? 10.478 2.787 -14.459 1.00 88.69 73 ASN A N 1
ATOM 583 C CA . ASN A 1 73 ? 10.876 1.473 -14.977 1.00 88.69 73 ASN A CA 1
ATOM 584 C C . ASN A 1 73 ? 9.940 0.983 -16.106 1.00 88.69 73 ASN A C 1
ATOM 586 O O . ASN A 1 73 ? 9.271 -0.042 -15.964 1.00 88.69 73 ASN A O 1
ATOM 590 N N . PRO A 1 74 ? 9.882 1.680 -17.255 1.00 74.19 74 PRO A N 1
ATOM 591 C CA . PRO A 1 74 ? 8.940 1.357 -18.330 1.00 74.19 74 PRO A CA 1
ATOM 592 C C . PRO A 1 74 ? 9.235 0.026 -19.050 1.00 74.19 74 PRO A C 1
ATOM 594 O O . PRO A 1 74 ? 8.334 -0.566 -19.639 1.00 74.19 74 PRO A O 1
ATOM 597 N N . ALA A 1 75 ? 10.478 -0.470 -19.004 1.00 69.50 75 ALA A N 1
ATOM 598 C CA . ALA A 1 75 ? 10.883 -1.716 -19.666 1.00 69.50 75 ALA A CA 1
ATOM 599 C C . ALA A 1 75 ? 10.424 -2.991 -18.929 1.00 69.50 75 ALA A C 1
ATOM 601 O O . ALA A 1 75 ? 10.385 -4.062 -19.530 1.00 69.50 75 ALA A O 1
ATOM 602 N N . SER A 1 76 ? 10.028 -2.885 -17.656 1.00 67.62 76 SER A N 1
ATOM 603 C CA . SER A 1 76 ? 9.561 -4.008 -16.827 1.00 67.62 76 SER A CA 1
ATOM 604 C C . SER A 1 76 ? 8.204 -4.576 -17.259 1.00 67.62 76 SER A C 1
ATOM 606 O O . SER A 1 76 ? 7.759 -5.578 -16.711 1.00 67.62 76 SER A O 1
ATOM 608 N N . PHE A 1 77 ? 7.523 -3.915 -18.202 1.00 60.59 77 PHE A N 1
ATOM 609 C CA . PHE A 1 77 ? 6.153 -4.215 -18.626 1.00 60.59 77 PHE A CA 1
ATOM 610 C C . PHE A 1 77 ? 6.065 -5.067 -19.909 1.00 60.59 77 PHE A C 1
ATOM 612 O O . PHE A 1 77 ? 4.970 -5.418 -20.341 1.00 60.59 77 PHE A O 1
ATOM 619 N N . VAL A 1 78 ? 7.190 -5.432 -20.540 1.00 49.91 78 VAL A N 1
ATOM 620 C CA . VAL A 1 78 ? 7.167 -6.298 -21.733 1.00 49.91 78 VAL A CA 1
ATOM 621 C C . VAL A 1 78 ? 6.948 -7.754 -21.305 1.00 49.91 78 VAL A C 1
ATOM 623 O O . VAL A 1 78 ? 7.896 -8.514 -21.132 1.00 49.91 78 VAL A O 1
ATOM 626 N N . GLY A 1 79 ? 5.690 -8.136 -21.095 1.00 51.44 79 GLY A N 1
ATOM 627 C CA . GLY A 1 79 ? 5.309 -9.501 -20.736 1.00 51.44 79 GLY A CA 1
ATOM 628 C C . GLY A 1 79 ? 3.828 -9.625 -20.396 1.00 51.44 79 GLY A C 1
ATOM 629 O O . GLY A 1 79 ? 3.483 -9.835 -19.237 1.00 51.44 79 GLY A O 1
ATOM 630 N N . GLY A 1 80 ? 2.971 -9.469 -21.406 1.00 40.66 80 GLY A N 1
ATOM 631 C CA . GLY A 1 80 ? 1.548 -9.809 -21.379 1.00 40.66 80 GLY A CA 1
ATOM 632 C C . GLY A 1 80 ? 1.188 -10.586 -22.633 1.00 40.66 80 GLY A C 1
ATOM 633 O O . GLY A 1 80 ? 1.735 -10.220 -23.698 1.00 40.66 80 GLY A O 1
#

pLDDT: mean 85.62, std 12.41, range [40.66, 95.25]

Sequence (80 aa):
MSILVDELMRGAFDRPRTPRSDAYMRGVRWLLDFRVDGHRPLCPFKPGTAEADAFFAGRDEGNEIWRAYMAANPASFVGG

Secondary structure (DSSP, 8-state):
--HHHHHHHHHHH-S--S---HHHHHHHHHHHHHHHH---PPP-SPTTSHHHHHHHHHHHHHHHHHHHHHHH-GGGG---

Radius of gyration: 13.1 Å; chains: 1; bounding box: 29×24×34 Å

Foldseek 3Di:
DDPVLVVLLCVVPVDPDDDQDPLLSQLLSQLLCCVPVVDHDDNPDDPPDPSSVSSPNSVVVNVVSVVVVCVVPVVVPPDD